Protein AF-X1GML1-F1 (afdb_monomer)

Organism: NCBI:txid412755

Secondary structure (DSSP, 8-state):
-PPP-EEEEEEETTTEEEEEEPTTS-GGG--TT-EEEEE-SS-EEEEE--------SSTHHHHS---TTSHHHHHHH-

Structure (mmCIF, N/CA/C/O backbone):
data_AF-X1GML1-F1
#
_entry.id   AF-X1GML1-F1
#
loop_
_atom_site.group_PDB
_atom_site.id
_atom_site.type_symbol
_atom_site.label_atom_id
_atom_site.label_alt_id
_atom_site.label_comp_id
_atom_site.label_asym_id
_atom_site.label_entity_id
_atom_site.label_seq_id
_atom_site.pdbx_PDB_ins_code
_atom_site.Cartn_x
_atom_site.Cartn_y
_atom_site.Cartn_z
_atom_site.occupancy
_atom_site.B_iso_or_equiv
_atom_site.auth_seq_id
_atom_site.auth_comp_id
_atom_site.auth_asym_id
_atom_site.auth_atom_id
_atom_site.pdbx_PDB_model_num
ATOM 1 N N . MET A 1 1 ? -17.978 2.204 -3.365 1.00 49.81 1 MET A N 1
ATOM 2 C CA . MET A 1 1 ? -17.432 1.007 -2.687 1.00 49.81 1 MET A CA 1
ATOM 3 C C . MET A 1 1 ? -15.931 1.203 -2.565 1.00 49.81 1 MET A C 1
ATOM 5 O O . MET A 1 1 ? -15.364 1.748 -3.498 1.00 49.81 1 MET A O 1
ATOM 9 N N . SER A 1 2 ? -15.309 0.853 -1.435 1.00 67.00 2 SER A N 1
ATOM 10 C CA . SER A 1 2 ? -13.842 0.833 -1.357 1.00 67.00 2 SER A CA 1
ATOM 11 C C . SER A 1 2 ? -13.369 -0.419 -2.078 1.00 67.00 2 SER A C 1
ATOM 13 O O . SER A 1 2 ? -13.750 -1.519 -1.684 1.00 67.00 2 SER A O 1
ATOM 15 N N . GLU A 1 3 ? -12.606 -0.253 -3.148 1.00 81.56 3 GLU A N 1
ATOM 16 C CA . GLU A 1 3 ? -12.012 -1.374 -3.864 1.00 81.56 3 GLU A CA 1
ATOM 17 C C . GLU A 1 3 ? -10.832 -1.923 -3.059 1.00 81.56 3 GLU A C 1
ATOM 19 O O . GLU A 1 3 ? -10.072 -1.168 -2.441 1.00 81.56 3 GLU A O 1
ATOM 24 N N . ARG A 1 4 ? -10.721 -3.251 -2.993 1.00 89.12 4 ARG A N 1
ATOM 25 C CA . ARG A 1 4 ? -9.619 -3.901 -2.290 1.00 89.12 4 ARG A CA 1
ATOM 26 C C . ARG A 1 4 ? -8.365 -3.762 -3.143 1.00 89.12 4 ARG A C 1
ATOM 28 O O . ARG A 1 4 ? -8.342 -4.220 -4.274 1.00 89.12 4 ARG A O 1
ATOM 35 N N . LEU A 1 5 ? -7.333 -3.143 -2.578 1.00 92.06 5 LEU A N 1
ATOM 36 C CA . LEU A 1 5 ? -6.069 -2.921 -3.284 1.00 92.06 5 LEU A CA 1
ATOM 37 C C . LEU A 1 5 ? -5.105 -4.106 -3.163 1.00 92.06 5 LEU A C 1
ATOM 39 O O . LEU A 1 5 ? -4.264 -4.307 -4.031 1.00 92.06 5 LEU A O 1
ATOM 43 N N . GLY A 1 6 ? -5.188 -4.868 -2.071 1.00 93.25 6 GLY A N 1
ATOM 44 C CA . GLY A 1 6 ? -4.254 -5.953 -1.802 1.00 93.25 6 GLY A CA 1
ATOM 45 C C . GLY A 1 6 ? -4.317 -6.480 -0.374 1.00 93.25 6 GLY A C 1
ATOM 46 O O . GLY A 1 6 ? -5.304 -6.291 0.348 1.00 93.25 6 GLY A O 1
ATOM 47 N N . ILE A 1 7 ? -3.238 -7.147 0.040 1.00 94.19 7 ILE A N 1
ATOM 48 C CA . ILE A 1 7 ? -3.073 -7.724 1.378 1.00 94.19 7 ILE A CA 1
ATOM 49 C C . ILE A 1 7 ? -1.799 -7.223 2.053 1.00 94.19 7 ILE A C 1
ATOM 51 O O . ILE A 1 7 ? -0.738 -7.150 1.439 1.00 94.19 7 ILE A O 1
ATOM 55 N N . VAL A 1 8 ? -1.899 -6.909 3.344 1.00 93.88 8 VAL A N 1
ATOM 56 C CA . VAL A 1 8 ? -0.734 -6.614 4.182 1.00 93.88 8 VAL A CA 1
ATOM 57 C C . VAL A 1 8 ? 0.076 -7.895 4.379 1.00 93.88 8 VAL A C 1
ATOM 59 O O . VAL A 1 8 ? -0.464 -8.893 4.854 1.00 93.88 8 VAL A O 1
ATOM 62 N N . VAL A 1 9 ? 1.363 -7.858 4.039 1.00 94.12 9 VAL A N 1
ATOM 63 C CA . VAL A 1 9 ? 2.275 -9.014 4.141 1.00 94.12 9 VAL A CA 1
ATOM 64 C C . VAL A 1 9 ? 3.363 -8.826 5.195 1.00 94.12 9 VAL A C 1
ATOM 66 O O . VAL A 1 9 ? 3.885 -9.808 5.716 1.00 94.12 9 VAL A O 1
ATOM 69 N N . SER A 1 10 ? 3.688 -7.581 5.542 1.00 92.88 10 SER A N 1
ATOM 70 C CA . SER A 1 10 ? 4.705 -7.249 6.539 1.00 92.88 10 SER A CA 1
ATOM 71 C C . SER A 1 10 ? 4.415 -5.889 7.171 1.00 92.88 10 SER A C 1
ATOM 73 O O . SER A 1 10 ? 3.670 -5.075 6.620 1.00 92.88 10 SER A O 1
ATOM 75 N N . GLY A 1 11 ? 4.997 -5.626 8.338 1.00 91.62 11 GLY A N 1
ATOM 76 C CA . GLY A 1 11 ? 4.924 -4.310 8.952 1.00 91.62 11 GLY A CA 1
ATOM 77 C C . GLY A 1 11 ? 5.844 -4.139 10.154 1.00 91.62 11 GLY A C 1
ATOM 78 O O . GLY A 1 11 ? 6.087 -5.072 10.919 1.00 91.62 11 GLY A O 1
ATOM 79 N N . SER A 1 12 ? 6.345 -2.922 10.335 1.00 91.06 12 SER A N 1
ATOM 80 C CA . SER A 1 12 ? 7.124 -2.513 11.499 1.00 91.06 12 SER A CA 1
ATOM 81 C C . SER A 1 12 ? 6.940 -1.023 11.786 1.00 91.06 12 SER A C 1
ATOM 83 O O . SER A 1 12 ? 6.546 -0.241 10.924 1.00 91.06 12 SER A O 1
ATOM 85 N N . LEU A 1 13 ? 7.274 -0.600 13.007 1.00 85.19 13 LEU A N 1
ATOM 86 C CA . LEU A 1 13 ? 7.160 0.808 13.400 1.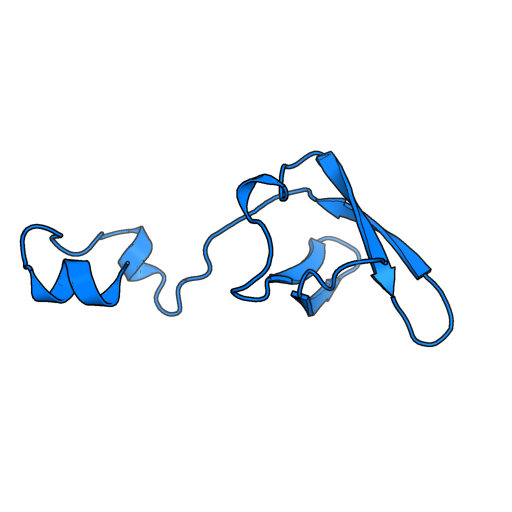00 85.19 13 LEU A CA 1
ATOM 87 C C . LEU A 1 13 ? 8.051 1.729 12.546 1.00 85.19 13 LEU A C 1
ATOM 89 O O . LEU A 1 13 ? 7.667 2.851 12.243 1.00 85.19 13 LEU A O 1
ATOM 93 N N . ASN A 1 14 ? 9.242 1.257 12.168 1.00 88.25 14 ASN A N 1
ATOM 94 C CA . ASN A 1 14 ? 10.233 2.048 11.439 1.00 88.25 14 ASN A CA 1
ATOM 95 C C . ASN A 1 14 ? 10.098 1.978 9.912 1.00 88.25 14 ASN A C 1
ATOM 97 O O . ASN A 1 14 ? 10.508 2.921 9.245 1.00 88.25 14 ASN A O 1
ATOM 101 N N . LYS A 1 15 ? 9.577 0.875 9.357 1.00 86.50 15 LYS A N 1
ATOM 102 C CA . LYS A 1 15 ? 9.434 0.686 7.902 1.00 86.50 15 LYS A CA 1
ATOM 103 C C . LYS A 1 15 ? 8.004 0.897 7.407 1.00 86.50 15 LYS A C 1
ATOM 105 O O . LYS A 1 15 ? 7.788 0.949 6.205 1.00 86.50 15 LYS A O 1
ATOM 110 N N . GLY A 1 16 ? 7.036 1.025 8.311 1.00 92.81 16 GLY A N 1
ATOM 111 C CA . GLY A 1 16 ? 5.628 1.112 7.950 1.00 92.81 16 GLY A CA 1
ATOM 112 C C . GLY A 1 16 ? 5.046 -0.261 7.631 1.00 92.81 16 GLY A C 1
ATOM 113 O O . GLY A 1 16 ? 5.393 -1.252 8.270 1.00 92.81 16 GLY A O 1
ATOM 114 N N . VAL A 1 17 ? 4.121 -0.311 6.678 1.00 94.19 17 VAL A N 1
ATOM 115 C CA . VAL A 1 17 ? 3.372 -1.518 6.312 1.00 94.19 17 VAL A CA 1
ATOM 116 C C . VAL A 1 17 ? 3.633 -1.837 4.850 1.00 94.19 17 VAL A C 1
ATOM 118 O O . VAL A 1 17 ? 3.539 -0.956 4.002 1.00 94.19 17 VAL A O 1
ATOM 121 N N . GLU A 1 18 ? 3.922 -3.100 4.561 1.00 94.19 18 GLU A N 1
ATOM 122 C CA . GLU A 1 18 ? 4.124 -3.593 3.205 1.00 94.19 18 GLU A CA 1
ATOM 123 C C . GLU A 1 18 ? 2.867 -4.320 2.731 1.00 94.19 18 GLU A C 1
ATOM 125 O O . GLU A 1 18 ? 2.316 -5.180 3.432 1.00 94.19 18 GLU A O 1
ATOM 130 N N . VAL A 1 19 ? 2.408 -3.960 1.536 1.00 93.62 19 VAL A N 1
ATOM 131 C CA . VAL A 1 19 ? 1.185 -4.488 0.936 1.00 93.62 19 VA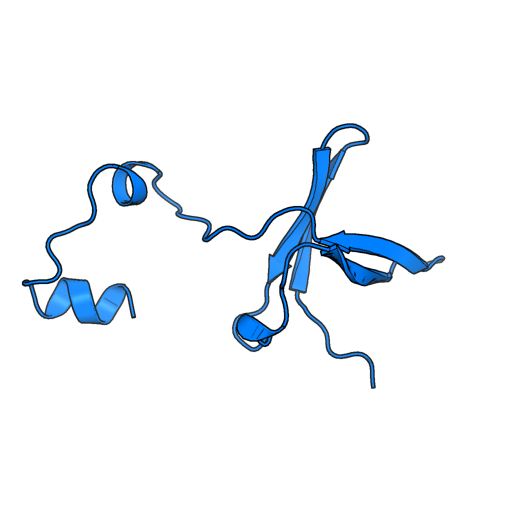L A CA 1
ATOM 132 C C . VAL A 1 19 ? 1.533 -5.117 -0.399 1.00 93.62 19 VAL A C 1
ATOM 134 O O . VAL A 1 19 ? 2.096 -4.461 -1.271 1.00 93.62 19 VAL A O 1
ATOM 137 N N . LYS A 1 20 ? 1.151 -6.382 -0.574 1.00 92.94 20 LYS A N 1
ATOM 138 C CA . LYS A 1 20 ? 1.146 -7.017 -1.887 1.00 92.94 20 LYS A CA 1
ATOM 139 C C . LYS A 1 20 ? -0.158 -6.649 -2.583 1.00 92.94 20 LYS A C 1
ATOM 141 O O . LYS A 1 20 ? -1.230 -7.005 -2.088 1.00 92.94 20 LYS A O 1
ATOM 146 N N . LEU A 1 21 ? -0.048 -5.923 -3.690 1.00 92.06 21 LEU A N 1
ATOM 147 C CA . LEU A 1 21 ? -1.193 -5.533 -4.506 1.00 92.06 21 LEU A CA 1
ATOM 148 C C . LEU A 1 21 ? -1.832 -6.760 -5.167 1.00 92.06 21 LEU A C 1
ATOM 150 O O . LEU A 1 21 ? -1.138 -7.715 -5.531 1.00 92.06 21 LEU A O 1
ATOM 154 N N . ASP A 1 22 ? -3.156 -6.732 -5.300 1.00 90.62 22 ASP A N 1
ATOM 155 C CA . ASP A 1 22 ? -3.881 -7.709 -6.112 1.00 90.62 22 ASP A CA 1
ATOM 156 C C . ASP A 1 22 ? -3.605 -7.443 -7.601 1.00 90.62 22 ASP A C 1
ATOM 158 O O . ASP A 1 22 ? -3.421 -6.298 -8.008 1.00 90.62 22 ASP A O 1
ATOM 162 N N . SER A 1 23 ? -3.622 -8.483 -8.440 1.00 85.88 23 SER A N 1
ATOM 163 C CA . SER A 1 23 ? -3.367 -8.345 -9.885 1.00 85.88 23 SER A CA 1
ATOM 164 C C . SER A 1 23 ? -4.419 -7.515 -10.627 1.00 85.88 23 SER A C 1
ATOM 166 O O . SER A 1 23 ? -4.168 -7.059 -11.735 1.00 85.88 23 SER A O 1
ATOM 168 N N . SER A 1 24 ? -5.597 -7.327 -10.032 1.00 86.00 24 SER A N 1
ATOM 169 C CA . SER A 1 24 ? -6.667 -6.482 -10.562 1.00 86.00 24 SER A CA 1
ATOM 170 C C . SER A 1 24 ? -6.603 -5.035 -10.070 1.00 86.00 24 SER A C 1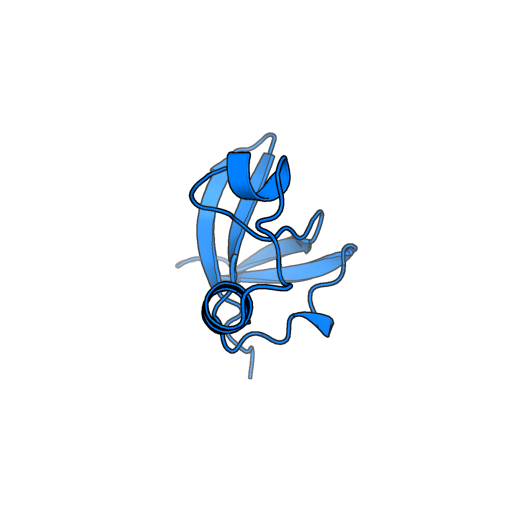
ATOM 172 O O . SER A 1 24 ? -7.441 -4.234 -10.473 1.00 86.00 24 SER A O 1
ATOM 174 N N . ALA A 1 25 ? -5.684 -4.699 -9.157 1.00 87.44 25 ALA A N 1
ATOM 175 C CA . ALA A 1 25 ? -5.595 -3.348 -8.619 1.00 87.44 25 ALA A CA 1
ATOM 176 C C . ALA A 1 25 ? -5.058 -2.378 -9.692 1.00 87.44 25 ALA A C 1
ATOM 178 O O . ALA A 1 25 ? -4.081 -2.712 -10.364 1.00 87.44 25 ALA A O 1
ATOM 179 N N . PRO A 1 26 ? -5.640 -1.172 -9.841 1.00 84.75 26 PRO A N 1
ATOM 180 C CA . PRO A 1 26 ? -5.183 -0.190 -10.824 1.00 84.75 26 PRO A CA 1
ATOM 181 C C . PRO A 1 26 ? -3.823 0.379 -10.403 1.00 84.75 26 PRO A C 1
ATOM 183 O O . PRO A 1 26 ? -3.740 1.219 -9.504 1.00 84.75 26 PRO A O 1
ATOM 186 N N . ILE A 1 27 ? -2.745 -0.103 -11.024 1.00 84.38 27 ILE A N 1
ATOM 187 C CA . ILE A 1 27 ? -1.360 0.257 -10.679 1.00 84.38 27 ILE A CA 1
ATOM 188 C C . ILE A 1 27 ? -1.103 1.745 -10.936 1.00 84.38 27 ILE A C 1
ATOM 190 O O . ILE A 1 27 ? -0.411 2.393 -10.153 1.00 84.38 27 ILE A O 1
ATOM 194 N N . GLU A 1 28 ? -1.712 2.307 -11.977 1.00 83.75 28 GLU A N 1
ATOM 195 C CA . GLU A 1 28 ? -1.619 3.719 -12.352 1.00 83.75 28 GLU A CA 1
ATOM 196 C C . GLU A 1 28 ? -2.142 4.648 -11.251 1.00 83.75 28 GLU A C 1
ATOM 198 O O . GLU A 1 28 ? -1.667 5.775 -11.104 1.00 83.75 28 GLU A O 1
ATOM 203 N N . ASP A 1 29 ? -3.064 4.156 -10.421 1.00 84.25 29 ASP A N 1
ATOM 204 C CA . ASP A 1 29 ? -3.579 4.894 -9.275 1.00 84.25 29 ASP A CA 1
ATOM 205 C C . ASP A 1 29 ? -2.705 4.716 -8.019 1.00 84.25 29 ASP A C 1
ATOM 207 O O . ASP A 1 29 ? -2.940 5.379 -7.008 1.00 84.25 29 ASP A O 1
ATOM 211 N N . MET A 1 30 ? -1.705 3.831 -8.009 1.00 88.44 30 MET A N 1
ATOM 212 C CA . MET A 1 30 ? -0.831 3.580 -6.851 1.00 88.44 30 MET A CA 1
ATOM 213 C C . MET A 1 30 ? 0.363 4.540 -6.826 1.00 88.44 30 MET A C 1
ATOM 215 O O . MET A 1 30 ? 1.514 4.137 -6.718 1.00 88.44 30 MET A O 1
ATOM 219 N N . ALA A 1 31 ? 0.103 5.841 -6.919 1.00 87.62 31 ALA A N 1
ATOM 220 C CA . ALA A 1 31 ? 1.159 6.846 -6.876 1.00 87.62 31 ALA A CA 1
ATOM 221 C C . ALA A 1 31 ? 1.655 7.118 -5.443 1.00 87.62 31 ALA A C 1
ATOM 223 O O . ALA A 1 31 ? 0.876 7.162 -4.485 1.00 87.62 31 ALA A O 1
ATOM 224 N N . VAL A 1 32 ? 2.957 7.383 -5.306 1.00 92.56 32 VAL A N 1
ATOM 225 C CA . VAL A 1 32 ? 3.553 7.886 -4.059 1.00 92.56 32 VAL A CA 1
ATOM 226 C C . VAL A 1 32 ? 2.853 9.177 -3.623 1.00 92.56 32 VAL A C 1
ATOM 228 O O . VAL A 1 32 ? 2.532 10.040 -4.438 1.00 92.56 32 VAL A O 1
ATOM 231 N N . GLY A 1 33 ? 2.597 9.306 -2.323 1.00 93.06 33 GLY A N 1
ATOM 232 C CA . GLY A 1 33 ? 1.846 10.416 -1.735 1.00 93.06 33 GLY A CA 1
ATOM 233 C C . GLY A 1 33 ? 0.331 10.204 -1.722 1.00 93.06 33 GLY A C 1
ATOM 234 O O . GLY A 1 33 ? -0.380 10.945 -1.041 1.00 93.06 33 GLY A O 1
ATOM 235 N N . ARG A 1 34 ? -0.189 9.177 -2.409 1.00 91.88 34 ARG A N 1
ATOM 236 C CA . ARG A 1 34 ? -1.607 8.826 -2.317 1.00 91.88 34 ARG A CA 1
ATOM 237 C C . ARG A 1 34 ? -1.925 8.257 -0.941 1.00 91.88 34 ARG A C 1
ATOM 239 O O . ARG A 1 34 ? -1.195 7.429 -0.397 1.00 91.88 34 ARG A O 1
ATOM 246 N N . PHE A 1 35 ? -3.065 8.671 -0.405 1.00 93.00 35 PHE A N 1
ATOM 247 C CA . PHE A 1 35 ? -3.578 8.135 0.841 1.00 93.00 35 PHE A CA 1
ATOM 248 C C . PHE A 1 35 ? -4.419 6.880 0.629 1.00 93.00 35 PHE A C 1
ATOM 250 O O . PHE A 1 35 ? -5.228 6.798 -0.295 1.00 93.00 35 PHE A O 1
ATOM 257 N N . VAL A 1 36 ? -4.259 5.927 1.540 1.00 93.25 36 VAL A N 1
ATOM 258 C CA . VAL A 1 36 ? -4.969 4.648 1.554 1.00 93.25 36 VAL A CA 1
ATOM 259 C C . VAL A 1 36 ? -5.514 4.356 2.945 1.00 93.25 36 VAL A C 1
ATOM 261 O O . VAL A 1 36 ? -5.032 4.871 3.956 1.00 93.25 36 VAL A O 1
ATOM 264 N N . THR A 1 37 ? -6.539 3.509 3.002 1.00 94.56 37 THR A N 1
ATOM 265 C CA . THR A 1 37 ? -7.094 3.017 4.265 1.00 94.56 37 THR A CA 1
ATOM 266 C C . THR A 1 37 ? -6.733 1.553 4.441 1.00 94.56 37 THR A C 1
ATOM 268 O O . THR A 1 37 ? -7.033 0.730 3.582 1.00 94.56 37 THR A O 1
ATOM 271 N N . ILE A 1 38 ? -6.124 1.223 5.576 1.00 93.31 38 ILE A N 1
ATOM 272 C CA . ILE A 1 38 ? -5.857 -0.156 5.980 1.00 93.31 38 ILE A CA 1
ATOM 273 C C . ILE A 1 38 ? -6.980 -0.579 6.926 1.00 93.31 38 ILE A C 1
ATOM 275 O O . ILE A 1 38 ? -7.153 -0.009 8.009 1.00 93.31 38 ILE A O 1
ATOM 279 N N . GLU A 1 39 ? -7.766 -1.567 6.510 1.00 93.19 39 GLU A N 1
ATOM 280 C CA . GLU A 1 39 ? -8.869 -2.094 7.309 1.00 93.19 39 GLU A CA 1
ATOM 281 C C . GLU A 1 39 ? -8.367 -3.151 8.299 1.00 93.19 39 GLU A C 1
ATOM 283 O O . GLU A 1 39 ? -7.955 -4.245 7.922 1.00 93.19 39 GLU A O 1
ATOM 288 N N . GLY A 1 40 ? -8.398 -2.821 9.591 1.00 89.69 40 GLY A N 1
ATOM 289 C CA . GLY A 1 40 ? -8.222 -3.782 10.675 1.00 89.69 40 GLY A CA 1
ATOM 290 C C . GLY A 1 40 ? -9.567 -4.227 11.251 1.00 89.69 40 GLY A C 1
ATOM 291 O O . GLY A 1 40 ? -10.592 -3.583 11.049 1.00 89.69 40 GLY A O 1
ATOM 292 N N . GLN A 1 41 ? -9.564 -5.290 12.058 1.00 92.06 41 GLN A N 1
ATOM 293 C CA . GLN A 1 41 ? -10.801 -5.859 12.624 1.00 92.06 41 GLN A CA 1
ATOM 294 C C . GLN A 1 41 ? -11.609 -4.875 13.486 1.00 92.06 41 GLN A C 1
ATOM 296 O O . GLN A 1 41 ? -12.829 -4.965 13.559 1.00 92.06 41 GLN A O 1
ATOM 301 N N . LYS A 1 42 ? -10.927 -3.958 14.184 1.00 94.81 42 LYS A N 1
ATOM 302 C C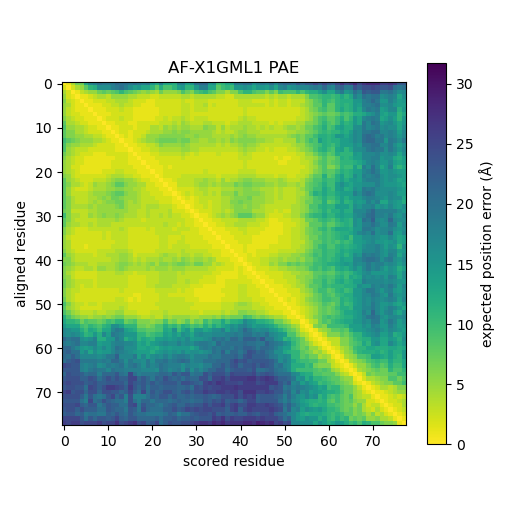A . LYS A 1 42 ? -11.554 -3.010 15.125 1.00 94.81 42 LYS A CA 1
ATOM 303 C C . LYS A 1 42 ? -11.455 -1.556 14.686 1.00 94.81 42 LYS A C 1
ATOM 305 O O . LYS A 1 42 ? -12.181 -0.713 15.200 1.00 94.81 42 LYS A O 1
ATOM 310 N N . ARG A 1 43 ? -10.475 -1.236 13.841 1.00 93.06 43 ARG A N 1
ATOM 311 C CA . ARG A 1 43 ? -10.095 0.137 13.505 1.00 93.06 43 ARG A CA 1
ATOM 312 C C . ARG A 1 43 ? -9.616 0.193 12.070 1.00 93.06 43 ARG A C 1
ATOM 314 O O . ARG A 1 43 ? -9.034 -0.763 11.565 1.00 93.06 43 ARG A O 1
ATOM 321 N N . ARG A 1 44 ? -9.825 1.352 11.463 1.00 92.69 44 ARG A N 1
ATOM 322 C CA . ARG A 1 44 ? -9.223 1.722 10.192 1.00 92.69 44 ARG A CA 1
ATOM 323 C C . ARG A 1 44 ? -8.008 2.583 10.468 1.00 92.69 44 ARG A C 1
ATOM 325 O O . ARG A 1 44 ? -8.057 3.459 11.332 1.00 92.69 44 ARG A O 1
ATOM 332 N N . PHE A 1 45 ? -6.940 2.312 9.744 1.00 91.81 45 PHE A N 1
ATOM 333 C CA . PHE A 1 45 ? -5.713 3.084 9.810 1.00 91.81 45 PHE A CA 1
ATOM 334 C C . PHE A 1 45 ? -5.565 3.859 8.515 1.00 91.81 45 PHE A C 1
ATOM 336 O O . PHE A 1 45 ? -5.890 3.356 7.440 1.00 91.81 45 PHE A O 1
ATOM 343 N N . PHE A 1 46 ? -5.084 5.086 8.633 1.00 93.00 46 PHE A N 1
ATOM 344 C CA . PHE A 1 46 ? -4.793 5.922 7.487 1.00 93.00 46 PHE A CA 1
ATOM 345 C C . PHE A 1 46 ? -3.307 5.813 7.173 1.00 93.00 46 PHE A C 1
ATOM 347 O O . PHE A 1 46 ? -2.474 5.973 8.067 1.00 93.00 46 PHE A O 1
ATOM 354 N N . GLY A 1 47 ? -2.993 5.488 5.926 1.00 92.75 47 GLY A N 1
ATOM 355 C CA . GLY A 1 47 ? -1.632 5.338 5.4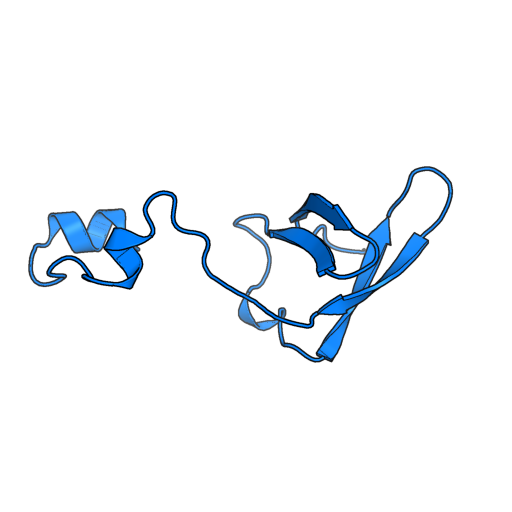35 1.00 92.75 47 GLY A CA 1
ATOM 356 C C . GLY A 1 47 ? -1.399 6.209 4.212 1.00 92.75 47 GLY A C 1
ATOM 357 O O . GLY A 1 47 ? -2.340 6.624 3.538 1.00 92.75 47 GLY A O 1
ATOM 358 N N . MET A 1 48 ? -0.132 6.465 3.921 1.00 94.75 48 MET A N 1
ATOM 359 C CA . MET A 1 48 ? 0.308 7.105 2.689 1.00 94.75 48 MET A CA 1
ATOM 360 C C . MET A 1 48 ? 1.235 6.137 1.966 1.00 94.75 48 MET A C 1
ATOM 362 O O . MET A 1 48 ? 2.100 5.533 2.600 1.00 94.75 48 MET A O 1
ATOM 366 N N . ILE A 1 49 ? 1.050 5.989 0.658 1.00 93.62 49 ILE A N 1
ATOM 367 C CA . ILE A 1 49 ? 1.967 5.227 -0.184 1.00 93.62 49 ILE A CA 1
ATOM 368 C C . ILE A 1 49 ? 3.286 5.996 -0.230 1.00 93.62 49 ILE A C 1
ATOM 370 O O . ILE A 1 49 ? 3.330 7.132 -0.699 1.00 93.62 49 ILE A O 1
ATOM 374 N N . THR A 1 50 ? 4.351 5.400 0.293 1.00 94.00 50 THR A N 1
ATOM 375 C CA . THR A 1 50 ? 5.690 6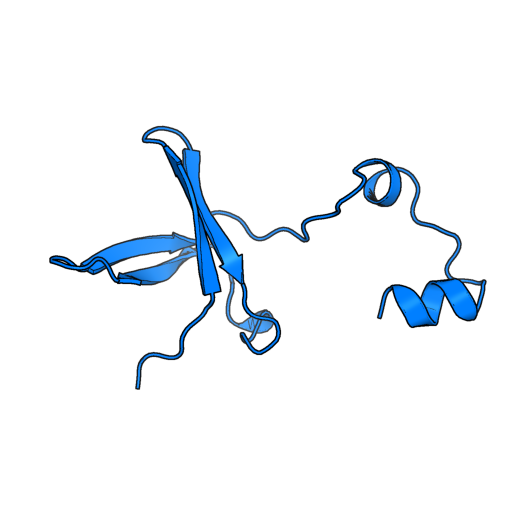.007 0.303 1.00 94.00 50 THR A CA 1
ATOM 376 C C . THR A 1 50 ? 6.563 5.521 -0.842 1.00 94.00 50 THR A C 1
ATOM 378 O O . THR A 1 50 ? 7.477 6.233 -1.238 1.00 94.00 50 THR A O 1
ATOM 381 N N . ASP A 1 51 ? 6.289 4.322 -1.353 1.00 91.31 51 ASP A N 1
ATOM 382 C CA . ASP A 1 51 ? 7.036 3.686 -2.431 1.00 91.31 51 ASP A CA 1
ATOM 383 C C . ASP A 1 51 ? 6.167 2.617 -3.114 1.00 91.31 51 ASP A C 1
ATOM 385 O O . ASP A 1 51 ? 5.265 2.062 -2.477 1.00 91.31 51 ASP A O 1
ATOM 389 N N . VAL A 1 52 ? 6.444 2.330 -4.387 1.00 88.94 52 VAL A N 1
ATOM 390 C CA . VAL A 1 52 ? 5.835 1.229 -5.150 1.00 88.94 52 VAL A CA 1
ATOM 391 C C . VAL A 1 52 ? 6.920 0.531 -5.951 1.00 88.94 52 VAL A C 1
ATOM 393 O O . VAL A 1 52 ? 7.616 1.152 -6.751 1.00 88.94 52 VAL A O 1
ATOM 396 N N . SER A 1 53 ? 7.046 -0.778 -5.752 1.00 86.50 53 SER A N 1
ATOM 397 C CA . SER A 1 53 ? 8.075 -1.594 -6.388 1.00 86.50 53 SER A CA 1
ATOM 398 C C . SER A 1 53 ? 7.504 -2.908 -6.916 1.00 86.50 53 SER A C 1
ATOM 400 O O . SER A 1 53 ? 6.522 -3.443 -6.396 1.00 86.50 53 SER A O 1
ATOM 402 N N . LEU A 1 54 ? 8.133 -3.435 -7.969 1.00 81.06 54 LEU A N 1
ATOM 403 C CA . LEU A 1 54 ? 7.851 -4.772 -8.474 1.00 81.06 54 LEU A CA 1
ATOM 404 C C . LEU A 1 54 ? 8.686 -5.783 -7.682 1.00 81.06 54 LEU A C 1
ATOM 406 O O . LEU A 1 54 ? 9.912 -5.823 -7.797 1.00 81.06 54 LEU A O 1
ATOM 410 N N . GLY A 1 55 ? 8.018 -6.599 -6.869 1.00 69.38 55 GLY A N 1
ATOM 411 C CA . GLY A 1 55 ? 8.675 -7.670 -6.129 1.00 69.38 55 GLY A CA 1
ATOM 412 C C . GLY A 1 55 ? 9.104 -8.799 -7.065 1.00 69.38 55 GLY A C 1
ATOM 413 O O . GLY A 1 55 ? 8.259 -9.442 -7.683 1.00 69.38 55 GLY A O 1
ATOM 414 N N . VAL A 1 56 ? 10.406 -9.076 -7.132 1.00 67.62 56 VAL A N 1
ATOM 415 C CA . VAL A 1 56 ? 10.953 -10.254 -7.817 1.00 67.62 56 VAL A CA 1
ATOM 416 C C . VAL A 1 56 ? 11.329 -11.332 -6.802 1.00 67.62 56 VAL A C 1
ATOM 418 O O . VAL A 1 56 ? 11.882 -11.04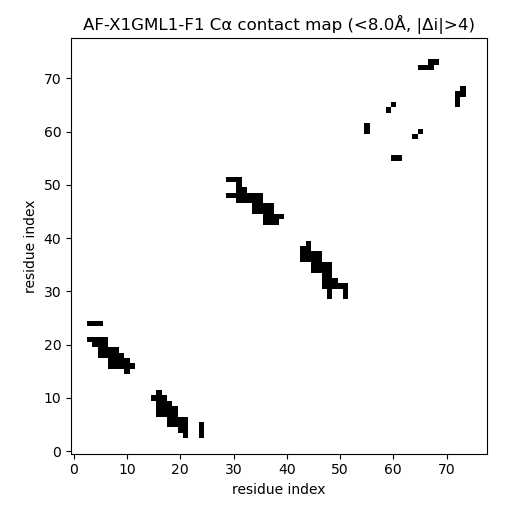3 -5.742 1.00 67.62 56 VAL A O 1
ATOM 421 N N . ILE A 1 57 ? 11.039 -12.591 -7.131 1.00 62.88 57 ILE A N 1
ATOM 422 C CA . ILE A 1 57 ? 11.467 -13.759 -6.339 1.00 62.88 57 ILE A CA 1
ATOM 423 C C . ILE A 1 57 ? 12.991 -13.939 -6.357 1.00 62.88 57 ILE A C 1
ATOM 425 O O . ILE A 1 57 ? 13.554 -14.425 -5.380 1.00 62.88 57 ILE A O 1
ATOM 429 N N . ASP A 1 58 ? 13.655 -13.512 -7.434 1.00 64.94 58 ASP A N 1
ATOM 430 C CA . ASP A 1 58 ? 15.112 -13.489 -7.545 1.00 64.94 58 ASP A CA 1
ATOM 431 C C . ASP A 1 58 ? 15.589 -12.067 -7.871 1.00 64.94 58 ASP A C 1
ATOM 433 O O . ASP A 1 58 ? 15.336 -11.543 -8.955 1.00 64.94 58 ASP A O 1
ATOM 437 N N . GLN A 1 59 ? 16.310 -11.444 -6.936 1.00 60.34 59 GLN A N 1
ATOM 438 C CA . GLN A 1 59 ? 16.899 -10.111 -7.118 1.00 60.34 59 GLN A CA 1
ATOM 439 C C . GLN A 1 59 ? 17.898 -10.050 -8.283 1.00 60.34 59 GLN A C 1
ATOM 441 O O . GLN A 1 59 ? 18.163 -8.965 -8.805 1.00 60.34 59 GLN A O 1
ATOM 446 N N . LYS A 1 60 ? 18.440 -11.193 -8.732 1.00 61.56 60 LYS A N 1
ATOM 447 C CA . LYS A 1 60 ? 19.289 -11.241 -9.927 1.00 61.56 60 LYS A CA 1
ATOM 448 C C . LYS A 1 60 ? 18.535 -10.850 -11.193 1.00 61.56 60 LYS A C 1
ATOM 450 O O . LYS A 1 60 ? 19.166 -10.261 -12.063 1.00 61.56 60 LYS A O 1
ATOM 455 N N . LEU A 1 61 ? 17.219 -11.079 -11.280 1.00 58.91 61 LEU A N 1
ATOM 456 C CA . LEU A 1 61 ? 16.427 -10.617 -12.428 1.00 58.91 61 LEU A CA 1
ATOM 457 C C . LEU A 1 61 ? 16.397 -9.087 -12.540 1.00 58.91 61 LEU A C 1
ATOM 459 O O . LEU A 1 61 ? 16.302 -8.561 -13.643 1.00 58.91 61 LEU A O 1
ATOM 463 N N . THR A 1 62 ? 16.505 -8.362 -11.424 1.00 59.84 62 THR A N 1
ATOM 464 C CA . THR A 1 62 ? 16.564 -6.891 -11.442 1.00 59.84 62 THR A CA 1
ATOM 465 C C . THR A 1 62 ? 17.945 -6.378 -11.858 1.00 59.84 62 THR A C 1
ATOM 467 O O . THR A 1 62 ? 18.053 -5.310 -12.452 1.00 59.84 62 THR A O 1
ATOM 470 N N . LEU A 1 63 ? 19.011 -7.125 -11.546 1.00 60.22 63 LEU A N 1
ATOM 471 C CA . LEU A 1 63 ? 20.402 -6.747 -11.838 1.00 60.22 63 LEU A CA 1
ATOM 472 C C . LEU A 1 63 ? 20.870 -7.190 -13.228 1.00 60.22 63 LEU A C 1
ATOM 474 O O . LEU A 1 63 ? 21.769 -6.585 -13.808 1.00 60.22 63 LEU A O 1
ATOM 478 N N . THR A 1 64 ? 20.299 -8.266 -13.751 1.00 64.38 64 THR A N 1
ATOM 479 C CA . THR A 1 64 ? 20.578 -8.792 -15.084 1.00 64.38 64 THR A CA 1
ATOM 480 C C . THR A 1 64 ? 19.232 -9.088 -15.728 1.00 64.38 64 THR A C 1
ATOM 482 O O . THR A 1 64 ? 18.753 -10.220 -15.626 1.00 64.38 64 THR A O 1
ATOM 485 N N . PRO A 1 65 ? 18.580 -8.069 -16.322 1.00 59.62 65 PRO A N 1
ATOM 486 C CA . PRO A 1 65 ? 17.336 -8.299 -17.033 1.00 59.62 65 PRO A CA 1
ATOM 487 C C . PRO A 1 65 ? 17.590 -9.375 -18.097 1.00 59.62 65 PRO A C 1
ATOM 489 O O . PRO A 1 65 ? 18.593 -9.289 -18.816 1.00 59.62 65 PRO A O 1
ATOM 492 N N . PRO A 1 66 ? 16.758 -10.427 -18.157 1.00 62.97 66 PRO A N 1
ATOM 493 C CA . PRO A 1 66 ? 16.917 -11.462 -19.162 1.00 62.97 66 PRO A CA 1
ATOM 494 C C . PRO A 1 66 ? 16.700 -10.848 -20.547 1.00 62.97 66 PRO A C 1
ATOM 496 O O . PRO A 1 66 ? 15.982 -9.858 -20.704 1.00 62.97 66 PRO A O 1
ATOM 499 N N . ASP A 1 67 ? 17.369 -11.412 -21.545 1.00 65.56 67 ASP A N 1
ATOM 500 C CA . ASP A 1 67 ? 17.313 -10.893 -22.903 1.00 65.56 67 ASP A CA 1
ATOM 501 C C . ASP A 1 67 ? 15.895 -11.058 -23.474 1.00 65.56 67 ASP A C 1
ATOM 503 O O . ASP A 1 67 ? 15.466 -12.152 -23.833 1.00 65.56 67 ASP A O 1
ATOM 507 N N . VAL A 1 68 ? 15.156 -9.950 -23.535 1.00 64.44 68 VAL A N 1
ATOM 508 C CA . VAL A 1 68 ? 13.784 -9.869 -24.062 1.00 64.44 68 VAL A CA 1
ATOM 509 C C . VAL A 1 68 ? 13.711 -10.031 -25.584 1.00 64.44 68 VAL A C 1
ATOM 511 O O . VAL A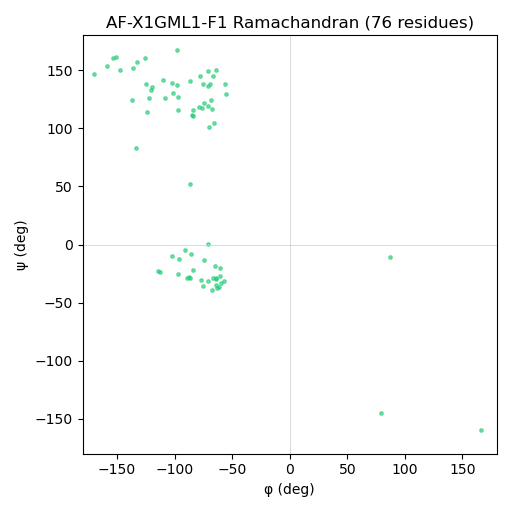 1 68 ? 12.620 -9.980 -26.148 1.00 64.44 68 VAL A O 1
ATOM 514 N N . SER A 1 69 ? 14.846 -10.224 -26.266 1.00 67.56 69 SER A N 1
ATOM 515 C CA . SER A 1 69 ? 14.846 -10.658 -27.665 1.00 67.56 69 SER A CA 1
ATOM 516 C C . SER A 1 69 ? 14.491 -12.141 -27.834 1.00 67.56 69 SER A C 1
ATOM 518 O O . SER A 1 69 ? 14.142 -12.551 -28.943 1.00 67.56 69 SER A O 1
ATOM 520 N N . ASP A 1 70 ? 14.499 -12.927 -26.750 1.00 70.44 70 ASP A N 1
ATOM 521 C CA . ASP A 1 70 ? 13.918 -14.268 -26.734 1.00 70.44 70 ASP A CA 1
ATOM 522 C C . ASP A 1 70 ? 12.378 -14.183 -26.589 1.00 70.44 70 ASP A C 1
ATOM 524 O O . ASP A 1 70 ? 11.879 -13.687 -25.569 1.00 70.44 70 ASP A O 1
ATOM 528 N N . PRO A 1 71 ? 11.600 -14.681 -27.572 1.00 67.75 71 PRO A N 1
ATOM 529 C CA . PRO A 1 71 ? 10.137 -14.639 -27.545 1.00 67.75 71 PRO A CA 1
ATOM 530 C C . PRO A 1 71 ? 9.516 -15.309 -26.313 1.00 67.75 71 PRO A C 1
ATOM 532 O O . PRO A 1 71 ? 8.466 -14.874 -25.846 1.00 67.75 71 PRO A O 1
ATOM 535 N N . PHE A 1 72 ? 10.160 -16.347 -25.772 1.00 65.69 72 PHE A N 1
ATOM 536 C CA . PHE A 1 72 ? 9.662 -17.083 -24.611 1.00 65.69 72 PHE A CA 1
ATOM 537 C C . PHE A 1 72 ? 9.864 -16.297 -23.310 1.00 65.69 72 PHE A C 1
ATOM 539 O O . PHE A 1 72 ? 9.014 -16.310 -22.423 1.00 65.69 72 PHE A O 1
ATOM 546 N N . ILE A 1 73 ? 10.972 -15.560 -23.206 1.00 62.50 73 ILE A N 1
ATOM 547 C CA . ILE A 1 73 ? 11.245 -14.681 -22.063 1.00 62.50 73 ILE A CA 1
ATOM 548 C C . ILE A 1 73 ? 10.265 -13.503 -22.044 1.00 62.50 73 ILE A C 1
ATOM 550 O O . ILE A 1 73 ? 9.779 -13.134 -20.975 1.00 62.50 73 ILE A O 1
ATOM 554 N N . ALA A 1 74 ? 9.935 -12.945 -23.212 1.00 64.69 74 ALA A N 1
ATOM 555 C CA . ALA A 1 74 ? 8.952 -11.870 -23.325 1.00 64.69 74 ALA A CA 1
ATOM 556 C C . ALA A 1 74 ? 7.542 -12.308 -22.884 1.00 64.69 74 ALA A C 1
ATOM 558 O O . ALA A 1 74 ? 6.843 -11.536 -22.235 1.00 64.69 74 ALA A O 1
ATOM 559 N N . GLU A 1 75 ? 7.141 -13.545 -23.188 1.00 63.47 75 GLU A N 1
ATOM 560 C CA . GLU A 1 75 ? 5.819 -14.080 -22.831 1.00 63.47 75 GLU A CA 1
ATOM 561 C C . GLU A 1 75 ? 5.662 -14.345 -21.323 1.00 63.47 75 GLU A C 1
ATOM 563 O O . GLU A 1 75 ? 4.573 -14.195 -20.779 1.00 63.47 75 GLU A O 1
ATOM 568 N N . VAL A 1 76 ? 6.746 -14.703 -20.626 1.00 62.94 76 VAL A N 1
ATOM 569 C CA . VAL A 1 76 ? 6.722 -15.013 -19.182 1.00 62.94 76 VAL A CA 1
ATOM 570 C C . VAL A 1 76 ? 6.819 -13.758 -18.302 1.00 62.94 76 VAL A C 1
ATOM 572 O O . VAL A 1 76 ? 6.440 -13.799 -17.131 1.00 62.94 76 VAL A O 1
ATOM 575 N N . LEU A 1 77 ? 7.341 -12.651 -18.840 1.00 58.59 77 LEU A N 1
ATOM 576 C CA . LEU A 1 77 ? 7.516 -11.386 -18.113 1.00 58.59 77 LEU A CA 1
ATOM 577 C C . LEU A 1 77 ? 6.379 -10.372 -18.312 1.00 58.59 77 LEU A C 1
ATOM 579 O O . LEU A 1 77 ? 6.364 -9.374 -17.589 1.00 58.59 77 LEU A O 1
ATOM 583 N N . ALA A 1 78 ? 5.494 -10.592 -19.289 1.00 51.97 78 ALA A N 1
ATOM 584 C CA . ALA A 1 78 ? 4.364 -9.717 -19.613 1.00 51.97 78 ALA A CA 1
ATOM 585 C C . ALA A 1 78 ? 3.167 -9.886 -18.662 1.00 51.97 78 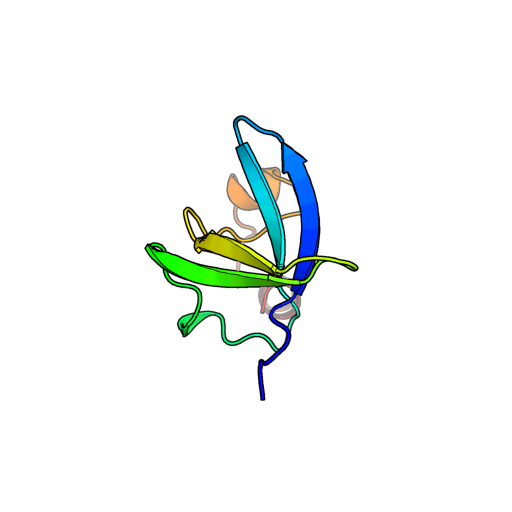ALA A C 1
ATOM 587 O O . ALA A 1 78 ? 2.926 -11.016 -18.178 1.00 51.97 78 ALA A O 1
#

Foldseek 3Di:
DDDDQFAFDDADPVPGTDGDGDPPHDVVQLDFQDWDWDDDPPDIDIDTRHDDDDDDPDCVCVVDVPPCVPVVSVVVVD

Radius of gyration: 15.83 Å; Cα contacts (8 Å, |Δi|>4): 71; chains: 1; bounding box: 38×28×43 Å

InterPro domains:
  IPR018538 Helicase HerA, barrel domain [PF09378] (5-58)

Sequence (78 aa):
MSERLGIVVSGSLNKGVEVKLDSSAPIEDMAVGRFVTIEGQKRRFFGMITDVSLGVIDQKLTLTPPDVSDPFIAEVLA

Nearest PDB structures (foldseek):
  8ym1-assembly4_E  TM=4.404E-01  e=3.746E+00  Swine acute diarrhea syndrome coronavirus
  5epw-assembly1_A  TM=3.583E-01  e=5.201E+00  Human coronavirus NL63
  8ym1-assembly2_C  TM=4.433E-01  e=7.711E+00  Swine acute diarrhea syndrome coronavirus
  5epw-assembly1_B  TM=3.994E-01  e=7.711E+00  Human coronavirus NL63

Solvent-accessible surface area (backbone atoms only — not comparable to full-atom values): 5295 Å² total; per-residue (Å²): 131,87,78,80,52,56,44,80,76,49,72,46,94,90,80,43,72,42,66,51,67,41,94,82,39,67,66,89,73,61,45,67,73,40,73,46,76,48,85,50,98,89,50,76,44,83,47,62,37,82,73,83,80,86,88,62,97,50,69,60,52,78,78,51,66,74,68,63,87,40,71,68,55,42,64,73,72,104

Mean predicted aligned error: 9.38 Å

pLDDT: mean 81.37, std 13.68, range [49.81, 94.81]